Protein AF-A0AAV0Y227-F1 (afdb_monomer)

Foldseek 3Di:
DDDAAEAEPVDPVLLVVLLVLCVVVPNDALVVSLVVVVVRHHYDPSSVSSNVNSVPDPVNVVVDDDPDPDPDDDDPPLLVDADPWPPDKDKDKDAWDFDDDPDPPDGTFTKIKIKIWGSNCVPPVPDGDIDIDIGGDPPD

Secondary structure (DSSP, 8-state):
-PPPEEEETT-HHHHHHHHHHHHHTTT--HHHHHHHHHTTEEEETHHHHHHHHHHT-HHHHHHS-------PPPPPHHHHS---TTSSEEEEEEEEEEEPPSSTTPPPEEEEEEEEEETTGGG-TT----EEEEE-----

pLDDT: mean 80.5, std 14.3, range [37.88, 97.12]

Mean predicted aligned error: 14.13 Å

Sequence (140 aa):
MKHHIVLLSANQVTQLLFKFEHVRLLHVGPLALLAHINNHYWVIRGRCIARSTVGRCIQCFKTSPRFISPFMAPLPRERVIIARLFARTGVDYCGPVMVRSGLRKVTPLKSYVCVFICLVTIYNINTSRVSVVIVSRRFH

Organism: NCBI:txid13131

Solvent-accessible surface area (backbone atoms only — not comparable to full-atom values): 8714 Å² total; per-residue (Å²): 133,88,80,59,55,75,40,57,63,87,40,67,69,50,53,49,49,54,50,49,52,31,57,75,57,72,66,45,55,35,68,61,48,40,55,61,47,54,77,64,32,43,51,49,66,39,70,60,53,26,46,50,49,47,72,69,29,66,65,57,50,71,74,52,78,78,86,70,80,74,89,74,76,84,78,59,66,77,69,72,57,90,66,61,88,71,73,44,66,47,78,47,75,48,69,82,40,76,48,66,63,96,55,88,91,59,77,63,41,62,20,34,39,38,39,39,38,46,48,58,41,88,83,42,96,85,63,85,70,70,50,77,47,79,46,73,60,85,82,126

Nearest PDB structures (foldseek):
  8esd-assembly1_T  TM=2.771E-01  e=5.513E-01  Homo sapiens
  7pkq-assembly1_e  TM=3.824E-01  e=2.226E+00  Chlamydomonas reinhardtii
  8xt2-assembly1_SE  TM=4.422E-01  e=4.083E+00  Homo sapiens

Radius of gyration: 31.24 Å; Cα contacts (8 Å, |Δi|>4): 172; chains: 1; bounding box: 55×45×90 Å

Structure (mmCIF, N/CA/C/O backbone):
data_AF-A0AAV0Y227-F1
#
_entry.id   AF-A0AAV0Y227-F1
#
loop_
_atom_site.group_PDB
_atom_site.id
_atom_site.type_symbol
_atom_site.label_atom_id
_atom_site.label_alt_id
_atom_site.label_comp_id
_atom_site.label_asym_id
_atom_site.label_entity_id
_atom_site.label_seq_id
_atom_site.pdbx_PDB_ins_code
_atom_site.Cartn_x
_atom_site.Cartn_y
_atom_site.Cartn_z
_atom_site.occupancy
_atom_site.B_iso_or_equiv
_atom_site.auth_seq_id
_atom_site.auth_comp_id
_atom_site.auth_asym_id
_atom_site.auth_atom_id
_atom_site.pdbx_PDB_model_num
ATOM 1 N N . MET A 1 1 ? -9.797 10.158 42.795 1.00 43.25 1 MET A N 1
ATOM 2 C CA . MET A 1 1 ? -9.609 9.078 41.802 1.00 43.25 1 MET A CA 1
ATOM 3 C C . MET A 1 1 ? -10.723 9.186 40.767 1.00 43.25 1 MET A C 1
ATOM 5 O O . MET A 1 1 ? -11.865 8.928 41.114 1.00 43.25 1 MET A O 1
ATOM 9 N N . LYS A 1 2 ? -10.447 9.660 39.543 1.00 55.56 2 LYS A N 1
ATOM 10 C CA . LYS A 1 2 ? -11.463 9.692 38.474 1.00 55.56 2 LYS A CA 1
ATOM 11 C C . LYS A 1 2 ? -11.630 8.271 37.935 1.00 55.56 2 LYS A C 1
ATOM 13 O O . LYS A 1 2 ? -10.659 7.676 37.483 1.00 55.56 2 LYS A O 1
ATOM 18 N N . HIS A 1 3 ? -12.827 7.707 38.045 1.00 69.75 3 HIS A N 1
ATOM 19 C CA . HIS A 1 3 ? -13.138 6.408 37.453 1.00 69.75 3 HIS A CA 1
ATOM 20 C C . HIS A 1 3 ? -13.443 6.609 35.971 1.00 69.75 3 HIS A C 1
ATOM 22 O O . HIS A 1 3 ? -14.294 7.421 35.611 1.00 69.75 3 HIS A O 1
ATOM 28 N N . HIS A 1 4 ? -12.705 5.910 35.110 1.00 73.06 4 HIS A N 1
ATOM 29 C CA . HIS A 1 4 ? -12.937 5.953 33.671 1.00 73.06 4 HIS A CA 1
ATOM 30 C C . HIS A 1 4 ? -14.241 5.217 33.361 1.00 73.06 4 HIS A C 1
ATOM 32 O O . HIS A 1 4 ? -14.505 4.147 33.911 1.00 73.06 4 HIS A O 1
ATOM 38 N N . ILE A 1 5 ? -15.053 5.783 32.469 1.00 82.31 5 ILE A N 1
ATOM 39 C CA . ILE A 1 5 ? -16.311 5.163 32.048 1.00 82.31 5 ILE A CA 1
ATOM 40 C C . ILE A 1 5 ? -15.976 3.855 31.325 1.00 82.31 5 ILE A C 1
ATOM 42 O O . ILE A 1 5 ? -15.198 3.846 30.365 1.00 82.31 5 ILE A O 1
ATOM 46 N N . VAL A 1 6 ? -16.553 2.749 31.796 1.00 85.81 6 VAL A N 1
ATOM 47 C CA . VAL A 1 6 ? -16.365 1.430 31.186 1.00 85.81 6 VAL A CA 1
ATOM 48 C C . VAL A 1 6 ? -17.294 1.300 29.984 1.00 85.81 6 VAL A C 1
ATOM 50 O O . VAL A 1 6 ? -18.507 1.459 30.103 1.00 85.81 6 VAL A O 1
ATOM 53 N N . LEU A 1 7 ? -16.725 0.991 28.820 1.00 86.00 7 LEU A N 1
ATOM 54 C CA . LEU A 1 7 ? -17.473 0.771 27.585 1.00 86.00 7 LEU A CA 1
ATOM 55 C C . LEU A 1 7 ? -17.333 -0.681 27.123 1.00 86.00 7 LEU A C 1
ATOM 57 O O . LEU A 1 7 ? -16.227 -1.218 27.002 1.00 86.00 7 LEU A O 1
ATOM 61 N N . LEU A 1 8 ? -18.466 -1.311 26.814 1.00 85.31 8 LEU A N 1
ATOM 62 C CA . LEU A 1 8 ? -18.496 -2.636 26.201 1.00 85.31 8 LEU A CA 1
ATOM 63 C C . LEU A 1 8 ? -18.266 -2.520 24.695 1.00 85.31 8 LEU A C 1
ATOM 65 O O . LEU A 1 8 ? -18.907 -1.727 24.011 1.00 85.31 8 LEU A O 1
ATOM 69 N N . SER A 1 9 ? -17.401 -3.377 24.154 1.00 77.19 9 SER A N 1
ATOM 70 C CA . SER A 1 9 ? -17.081 -3.385 22.720 1.00 77.19 9 SER A CA 1
ATOM 71 C C . SER A 1 9 ? -18.264 -3.681 21.796 1.00 77.19 9 SER A C 1
ATOM 73 O O . SER A 1 9 ? -18.233 -3.298 20.627 1.00 77.19 9 SER A O 1
ATOM 75 N N . ALA A 1 10 ? -19.291 -4.368 22.297 1.00 81.75 10 ALA A N 1
ATOM 76 C CA . ALA A 1 10 ? -20.485 -4.705 21.528 1.00 81.75 10 ALA A CA 1
ATOM 77 C C . ALA A 1 10 ? -21.390 -3.488 21.268 1.00 81.75 10 ALA A C 1
ATOM 79 O O . ALA A 1 10 ? -22.155 -3.492 20.305 1.00 81.75 10 ALA A O 1
ATOM 80 N N . ASN A 1 11 ? -21.283 -2.435 22.082 1.00 87.12 11 ASN A N 1
ATOM 81 C CA . ASN A 1 11 ? -22.194 -1.301 22.014 1.00 87.12 11 ASN A CA 1
ATOM 82 C C . ASN A 1 11 ? -21.946 -0.469 20.749 1.00 87.12 11 ASN A C 1
ATOM 84 O O . ASN A 1 11 ? -20.812 -0.105 20.422 1.00 87.12 11 ASN A O 1
ATOM 88 N N . GLN A 1 12 ? -23.030 -0.094 20.066 1.00 89.75 12 GLN A N 1
ATOM 89 C CA . GLN A 1 12 ? -22.968 0.723 18.852 1.00 89.75 12 GLN A CA 1
ATOM 90 C C . GLN A 1 12 ? -22.319 2.090 19.107 1.00 89.75 12 GLN A C 1
ATOM 92 O O . GLN A 1 12 ? -21.542 2.565 18.281 1.00 89.75 12 GLN A O 1
ATOM 97 N N . VAL A 1 13 ? -22.556 2.677 20.285 1.00 91.31 13 VAL A N 1
ATOM 98 C CA . VAL A 1 13 ? -21.930 3.936 20.722 1.00 91.31 13 VAL A CA 1
ATOM 99 C C . VAL A 1 13 ? -20.405 3.829 20.709 1.00 91.31 13 VAL A C 1
ATOM 101 O O . VAL A 1 13 ? -19.727 4.701 20.176 1.00 91.31 13 VAL A O 1
ATOM 104 N N . THR A 1 14 ? -19.852 2.730 21.223 1.00 92.25 14 THR A N 1
ATOM 105 C CA . THR A 1 14 ? -18.404 2.501 21.238 1.00 92.25 14 THR A CA 1
ATOM 106 C C . THR A 1 14 ? -17.860 2.369 19.818 1.00 92.25 14 THR A C 1
ATOM 108 O O . THR A 1 14 ? -16.832 2.953 19.498 1.00 92.25 14 THR A O 1
ATOM 111 N N . GLN A 1 15 ? -18.563 1.677 18.919 1.00 92.62 15 GLN A N 1
ATOM 112 C CA . GLN A 1 15 ? -18.135 1.581 17.520 1.00 92.62 15 GLN A CA 1
ATOM 113 C C . GLN A 1 15 ? -18.135 2.942 16.808 1.00 92.62 15 GLN A C 1
ATOM 115 O O . GLN A 1 15 ? -17.206 3.241 16.054 1.00 92.62 15 GLN A O 1
ATOM 120 N N . LEU A 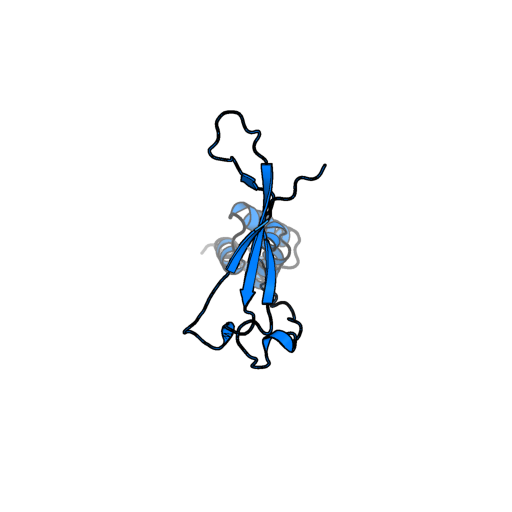1 16 ? -19.160 3.765 17.046 1.00 94.06 16 LEU A N 1
ATOM 121 C CA . LEU A 1 16 ? -19.256 5.115 16.491 1.00 94.06 16 LEU A CA 1
ATOM 122 C C . LEU A 1 16 ? -18.159 6.028 17.045 1.00 94.06 16 LEU A C 1
ATOM 124 O O . LEU A 1 16 ? -17.521 6.728 16.263 1.00 94.06 16 LEU A O 1
ATOM 128 N N . LEU A 1 17 ? -17.870 5.947 18.347 1.00 94.81 17 LEU A N 1
ATOM 129 C CA . LEU A 1 17 ? -16.777 6.683 18.983 1.00 94.81 17 LEU A CA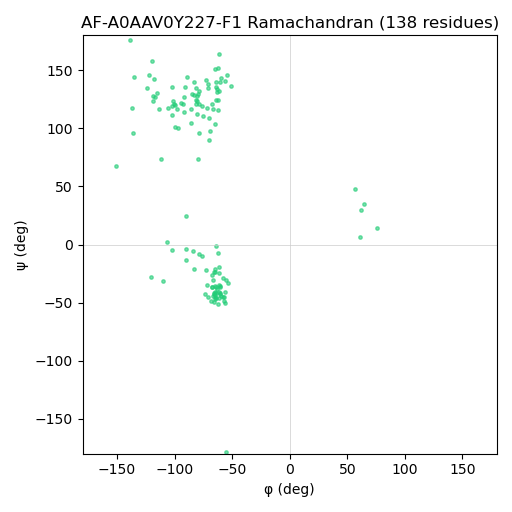 1
ATOM 130 C C . LEU A 1 17 ? -15.430 6.369 18.319 1.00 94.81 17 LEU A C 1
ATOM 132 O O . LEU A 1 17 ? -14.709 7.283 17.930 1.00 94.81 17 LEU A O 1
ATOM 136 N N . PHE A 1 18 ? -15.109 5.086 18.121 1.00 95.38 18 PHE A N 1
ATOM 137 C CA . PHE A 1 18 ? -13.864 4.692 17.454 1.00 95.38 18 PHE A CA 1
ATOM 138 C C . PHE A 1 18 ? -13.784 5.216 16.017 1.00 95.38 18 PHE A C 1
ATOM 140 O O . PHE A 1 18 ? -12.715 5.642 15.590 1.00 95.38 18 PHE A O 1
ATOM 147 N N . LYS A 1 19 ? -14.890 5.181 15.260 1.00 95.56 19 LYS A N 1
ATOM 148 C CA . LYS A 1 19 ? -14.931 5.722 13.892 1.00 95.56 19 LYS A CA 1
ATOM 149 C C . LYS A 1 19 ? -14.728 7.236 13.877 1.00 95.56 19 LYS A C 1
ATOM 151 O O . LYS A 1 19 ? -13.950 7.725 13.064 1.00 95.56 19 LYS A O 1
ATOM 156 N N . PHE A 1 20 ? -15.401 7.951 14.773 1.00 96.44 20 PHE A N 1
ATOM 157 C CA . PHE A 1 20 ? -15.296 9.400 14.893 1.00 96.44 20 PHE A CA 1
ATOM 158 C C . PHE A 1 20 ? -13.870 9.827 15.252 1.00 96.44 20 PHE A C 1
ATOM 160 O O . PHE A 1 20 ? -13.272 10.621 14.532 1.00 96.44 20 PHE A O 1
ATOM 167 N N . GLU A 1 21 ? -13.289 9.238 16.299 1.00 96.25 21 GLU A N 1
ATOM 168 C CA . GLU A 1 21 ? -11.922 9.550 16.728 1.00 96.25 21 GLU A CA 1
ATOM 169 C C . GLU A 1 21 ? -10.882 9.151 15.674 1.00 96.25 21 GLU A C 1
ATOM 171 O O . GLU A 1 21 ? -9.919 9.878 15.458 1.00 96.25 21 GLU A O 1
ATOM 176 N N . HIS A 1 22 ? -11.091 8.048 14.947 1.00 97.12 22 HIS A N 1
ATOM 177 C CA . HIS A 1 22 ? -10.205 7.653 13.851 1.00 97.12 22 HIS A CA 1
ATOM 178 C C . HIS A 1 22 ? -10.137 8.708 12.737 1.00 97.12 22 HIS A C 1
ATOM 180 O O . HIS A 1 22 ? -9.047 9.000 12.247 1.00 97.12 22 HIS A O 1
ATOM 186 N N . VAL A 1 23 ? -11.277 9.292 12.352 1.00 96.69 23 VAL A N 1
ATOM 187 C CA . VAL A 1 23 ? -11.325 10.367 11.346 1.00 96.69 23 VAL A CA 1
ATOM 188 C C . VAL A 1 23 ? -10.797 11.680 11.929 1.00 96.69 23 VAL A C 1
ATOM 190 O O . VAL A 1 23 ? -9.999 12.354 11.280 1.00 96.69 23 VAL A O 1
ATOM 193 N N . ARG A 1 24 ? -11.167 12.020 13.172 1.00 97.12 24 ARG A N 1
ATOM 194 C CA . ARG A 1 24 ? -10.717 13.246 13.854 1.00 97.12 24 ARG A CA 1
ATOM 195 C C . ARG A 1 24 ? -9.198 13.289 14.040 1.00 97.12 24 ARG A C 1
ATOM 197 O O . ARG A 1 24 ? -8.605 14.355 13.933 1.00 97.12 24 ARG A O 1
ATOM 204 N N . LEU A 1 25 ? -8.570 12.137 14.279 1.00 96.00 25 LEU A N 1
ATOM 205 C CA . LEU A 1 25 ? -7.118 11.973 14.417 1.00 96.00 25 LEU A CA 1
ATOM 206 C C . LEU A 1 25 ? -6.416 11.665 13.084 1.00 96.00 25 LEU A C 1
ATOM 208 O O . LEU A 1 25 ? -5.349 11.053 13.082 1.00 96.00 25 LEU A O 1
ATOM 212 N N . LEU A 1 26 ? -7.009 12.050 11.950 1.00 96.06 26 LEU A N 1
ATOM 213 C CA . LEU A 1 26 ? -6.395 11.939 10.622 1.00 96.06 26 LEU A CA 1
ATOM 214 C C . LEU A 1 26 ? -5.961 10.508 10.260 1.00 96.06 26 LEU A C 1
ATOM 216 O O . LEU A 1 26 ? -4.858 10.279 9.771 1.00 96.06 26 LEU A O 1
ATOM 220 N N . HIS A 1 27 ? -6.845 9.533 10.472 1.00 95.19 27 HIS A N 1
ATOM 221 C CA . HIS A 1 27 ? -6.631 8.132 10.097 1.00 95.19 27 HIS A CA 1
ATOM 222 C C . HIS A 1 27 ? -5.484 7.428 10.830 1.00 95.19 27 HIS A C 1
ATOM 224 O O . HIS A 1 27 ? -4.824 6.537 10.288 1.00 95.19 27 HIS A O 1
ATOM 230 N N . VAL A 1 28 ? -5.289 7.782 12.100 1.00 95.25 28 VAL A N 1
ATOM 231 C CA . VAL A 1 28 ? -4.281 7.169 12.964 1.00 95.25 28 VAL A CA 1
ATOM 232 C C . VAL A 1 28 ? -4.405 5.635 13.033 1.00 95.25 28 VAL A C 1
ATOM 234 O O . VAL A 1 28 ? -5.502 5.061 13.001 1.00 95.25 28 VAL A O 1
ATOM 237 N N . GLY A 1 29 ? -3.256 4.965 13.155 1.00 95.12 29 GLY A N 1
ATOM 238 C CA . GLY A 1 29 ? -3.164 3.512 13.277 1.00 95.12 29 GLY A CA 1
ATOM 239 C C . GLY A 1 29 ? -3.860 2.947 14.529 1.00 95.12 29 GLY A C 1
ATOM 240 O O . GLY A 1 29 ? -4.137 3.665 15.492 1.00 95.12 29 GLY A O 1
ATOM 241 N N . PRO A 1 30 ? -4.113 1.627 14.567 1.00 95.44 30 PRO A N 1
ATOM 242 C CA . PRO A 1 30 ? -4.996 1.015 15.562 1.00 95.44 30 PRO A CA 1
ATOM 243 C C . PRO A 1 30 ? -4.460 1.084 17.000 1.00 95.44 30 PRO A C 1
ATOM 245 O O . PRO A 1 30 ? -5.247 1.159 17.938 1.00 95.44 30 PRO A O 1
ATOM 248 N N . LEU A 1 31 ? -3.138 1.067 17.196 1.00 95.75 31 LEU A N 1
ATOM 249 C CA . LEU A 1 31 ? -2.538 1.176 18.532 1.00 95.75 31 LEU A CA 1
ATOM 250 C C . LEU A 1 31 ? -2.687 2.586 19.108 1.00 95.75 31 LEU A C 1
ATOM 252 O O . LEU A 1 31 ? -3.098 2.738 20.254 1.00 95.75 31 LEU A O 1
ATOM 256 N N . ALA A 1 32 ? -2.409 3.608 18.301 1.00 96.00 32 ALA A N 1
ATOM 257 C CA . ALA A 1 32 ? -2.523 4.997 18.726 1.00 96.00 32 ALA A CA 1
ATOM 258 C C . ALA A 1 32 ? -3.991 5.433 18.887 1.00 96.00 32 ALA A C 1
ATOM 260 O O . ALA A 1 32 ? -4.309 6.126 19.850 1.00 96.00 32 ALA A O 1
ATOM 261 N N . LEU A 1 33 ? -4.909 4.929 18.049 1.00 96.44 33 LEU A N 1
ATOM 262 C CA . LEU A 1 33 ? -6.351 5.105 18.258 1.00 96.44 33 LEU A CA 1
ATOM 263 C C . LEU A 1 33 ? -6.800 4.555 19.620 1.00 96.44 33 LEU A C 1
ATOM 265 O O . LEU A 1 33 ? -7.544 5.209 20.348 1.00 96.44 33 LEU A O 1
ATOM 269 N N . LEU A 1 34 ? -6.339 3.351 19.976 1.00 95.69 34 LEU A N 1
ATOM 270 C CA . LEU A 1 34 ? -6.668 2.743 21.262 1.00 95.69 34 LEU A CA 1
ATOM 271 C C . LEU A 1 34 ? -6.066 3.521 22.437 1.00 95.69 34 LEU A C 1
ATOM 273 O O . LEU A 1 34 ? -6.753 3.719 23.434 1.00 95.69 34 LEU A O 1
ATOM 277 N N . ALA A 1 35 ? -4.809 3.955 22.324 1.00 95.00 35 ALA A N 1
ATOM 278 C CA . ALA A 1 35 ? -4.143 4.738 23.362 1.00 95.00 35 ALA A CA 1
ATOM 279 C C . ALA A 1 35 ? -4.895 6.047 23.645 1.00 95.00 35 ALA A C 1
ATOM 281 O O . ALA A 1 35 ? -5.155 6.367 24.802 1.00 95.00 35 ALA A O 1
ATOM 282 N N . HIS A 1 36 ? -5.327 6.746 22.591 1.00 94.88 36 HIS A N 1
ATOM 283 C CA . HIS A 1 36 ? -6.118 7.969 22.715 1.00 94.88 36 HIS A CA 1
ATOM 284 C C . HIS A 1 36 ? -7.457 7.736 23.422 1.00 94.88 36 HIS A C 1
ATOM 286 O O . HIS A 1 36 ? -7.815 8.466 24.342 1.00 94.88 36 HIS A O 1
ATOM 292 N N . ILE A 1 37 ? -8.185 6.684 23.044 1.00 93.75 37 ILE A N 1
ATOM 293 C CA . ILE A 1 37 ? -9.480 6.366 23.663 1.00 93.75 37 ILE A CA 1
ATOM 294 C C . ILE A 1 37 ? -9.304 5.940 25.127 1.00 93.75 37 ILE A C 1
ATOM 296 O O . ILE A 1 37 ? -10.106 6.335 25.975 1.00 93.75 37 ILE A O 1
ATOM 300 N N . ASN A 1 38 ? -8.232 5.209 25.443 1.00 92.19 38 ASN A N 1
ATOM 301 C CA . ASN A 1 38 ? -7.930 4.762 26.803 1.00 92.19 38 ASN A CA 1
ATOM 302 C C . ASN A 1 38 ? -7.635 5.913 27.784 1.00 92.19 38 ASN A C 1
ATOM 304 O O . ASN A 1 38 ? -7.829 5.737 28.986 1.00 92.19 38 ASN A O 1
ATOM 308 N N . ASN A 1 39 ? -7.249 7.101 27.301 1.00 91.50 39 ASN A N 1
ATOM 309 C CA . ASN A 1 39 ? -7.091 8.287 28.154 1.00 91.50 39 ASN A CA 1
ATOM 310 C C . ASN A 1 39 ? -8.416 8.760 28.775 1.00 91.50 39 ASN A C 1
ATOM 312 O O . ASN A 1 39 ? -8.404 9.419 29.812 1.00 91.50 39 ASN A O 1
ATOM 316 N N . HIS A 1 40 ? -9.557 8.422 28.167 1.00 89.00 40 HIS A N 1
ATOM 317 C CA . HIS A 1 40 ? -10.877 8.886 28.605 1.00 89.00 40 HIS A CA 1
ATOM 318 C C . HIS A 1 40 ? -11.833 7.743 28.978 1.00 89.00 40 HIS A C 1
ATOM 320 O O . HIS A 1 40 ? -12.694 7.922 29.839 1.00 89.00 40 HIS A O 1
ATOM 326 N N . TYR A 1 41 ? -11.671 6.558 28.381 1.00 90.44 41 TYR A N 1
ATOM 327 C CA . TYR A 1 41 ? -12.600 5.434 28.513 1.00 90.44 41 TYR A CA 1
ATOM 328 C C . TYR A 1 41 ? -11.866 4.118 28.753 1.00 90.44 41 TYR A C 1
ATOM 330 O O . TYR A 1 41 ? -10.834 3.860 28.145 1.00 90.44 41 TYR A O 1
ATOM 338 N N . TRP A 1 42 ? -12.438 3.231 29.565 1.00 91.25 42 TRP A N 1
ATOM 339 C CA . TRP A 1 42 ? -11.932 1.866 29.707 1.00 91.25 42 TRP A CA 1
ATOM 340 C C . TRP A 1 42 ? -12.730 0.910 28.813 1.00 91.25 42 TRP A C 1
ATOM 342 O O . TRP A 1 42 ? -13.850 0.516 29.143 1.00 91.25 42 TRP A O 1
ATOM 352 N N . VAL A 1 43 ? -12.180 0.553 27.647 1.00 90.50 43 VAL A N 1
ATOM 353 C CA . VAL A 1 43 ? -12.905 -0.234 26.633 1.00 90.50 43 VAL A CA 1
ATOM 354 C C . VAL A 1 43 ? -12.566 -1.724 26.712 1.00 90.50 43 VAL A C 1
ATOM 356 O O . VAL A 1 43 ? -11.454 -2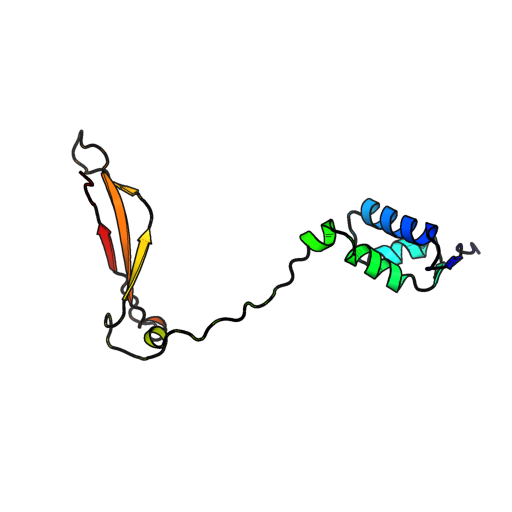.155 26.385 1.00 90.50 43 VAL A O 1
ATOM 359 N N . ILE A 1 44 ? -13.564 -2.552 27.025 1.00 90.69 44 ILE A N 1
ATOM 360 C CA . ILE A 1 44 ? -13.427 -4.014 27.039 1.00 90.69 44 ILE A CA 1
ATOM 361 C C . ILE A 1 44 ? -13.220 -4.524 25.606 1.00 90.69 44 ILE A C 1
ATOM 363 O O . ILE A 1 44 ? -14.075 -4.329 24.746 1.00 90.69 44 ILE A O 1
ATOM 367 N N . ARG A 1 45 ? -12.097 -5.207 25.336 1.00 88.69 45 ARG A N 1
ATOM 368 C CA . ARG A 1 45 ? -11.661 -5.653 23.988 1.00 88.69 45 ARG A CA 1
ATOM 369 C C . ARG A 1 45 ? -11.404 -4.505 22.991 1.00 88.69 45 ARG A C 1
ATOM 371 O O . ARG A 1 45 ? -11.496 -4.712 21.779 1.00 88.69 45 ARG A O 1
ATOM 378 N N . GLY A 1 46 ? -11.000 -3.322 23.466 1.00 90.88 46 GLY A N 1
ATOM 379 C CA . GLY A 1 46 ? -10.737 -2.148 22.616 1.00 90.88 46 GLY A CA 1
ATOM 380 C C . GLY A 1 46 ? -9.750 -2.389 21.460 1.00 90.88 46 GLY A C 1
ATOM 381 O O . GLY A 1 46 ? -9.951 -1.867 20.365 1.00 90.88 46 GLY A O 1
ATOM 382 N N . ARG A 1 47 ? -8.745 -3.264 21.641 1.00 93.25 47 ARG A N 1
ATOM 383 C CA . ARG A 1 47 ? -7.806 -3.669 20.569 1.00 93.25 47 ARG A CA 1
ATOM 384 C C . ARG A 1 47 ? -8.511 -4.236 19.333 1.00 93.25 47 ARG A C 1
ATOM 386 O O . ARG A 1 47 ? -8.107 -3.933 18.211 1.00 93.25 47 ARG A O 1
ATOM 393 N N . CYS A 1 48 ? -9.550 -5.051 19.522 1.00 93.62 48 CYS A N 1
ATOM 394 C CA . CYS A 1 48 ? -10.296 -5.656 18.418 1.00 93.62 48 CYS A CA 1
ATOM 395 C C . CYS A 1 48 ? -11.055 -4.591 17.621 1.00 93.62 48 CYS A C 1
ATOM 397 O O . CYS A 1 48 ? -10.994 -4.593 16.392 1.00 93.62 48 CYS A O 1
ATOM 399 N N . ILE A 1 49 ? -11.712 -3.655 18.315 1.00 94.38 49 ILE A N 1
ATOM 400 C CA . ILE A 1 49 ? -12.443 -2.562 17.666 1.00 94.38 49 ILE A CA 1
ATOM 401 C C . ILE A 1 49 ? -11.471 -1.656 16.919 1.00 94.38 49 ILE A C 1
ATOM 403 O O . ILE A 1 49 ? -11.697 -1.392 15.748 1.00 94.38 49 ILE A O 1
ATOM 407 N N . ALA A 1 50 ? -10.358 -1.254 17.538 1.00 95.50 50 ALA A N 1
ATOM 408 C CA . ALA A 1 50 ? -9.376 -0.379 16.903 1.00 95.50 50 ALA A CA 1
ATOM 409 C C . ALA A 1 50 ? -8.856 -0.956 15.576 1.00 95.50 50 ALA A C 1
ATOM 411 O O . ALA A 1 50 ? -8.903 -0.288 14.542 1.00 95.50 50 ALA A O 1
ATOM 412 N N . ARG A 1 51 ? -8.425 -2.229 15.582 1.00 95.44 51 ARG A N 1
ATOM 413 C CA . ARG A 1 51 ? -7.977 -2.931 14.364 1.00 95.44 51 ARG A CA 1
ATOM 414 C C . ARG A 1 51 ? -9.094 -3.023 13.336 1.00 95.44 51 ARG A C 1
ATOM 416 O O . ARG A 1 51 ? -8.854 -2.803 12.154 1.00 95.44 51 ARG A O 1
ATOM 423 N N . SER A 1 52 ? -10.309 -3.321 13.785 1.00 95.00 52 SER A N 1
ATOM 424 C CA . SER A 1 52 ? -11.455 -3.411 12.897 1.00 95.00 52 SER A CA 1
ATOM 425 C C . SER A 1 52 ? -11.855 -2.062 12.291 1.00 95.00 52 SER A C 1
ATOM 427 O O . SER A 1 52 ? -12.316 -2.056 11.154 1.00 95.00 52 SER A O 1
ATOM 429 N N . THR A 1 53 ? -11.748 -0.957 13.025 1.00 95.31 53 THR A N 1
ATOM 430 C CA . THR A 1 53 ? -12.103 0.385 12.548 1.00 95.31 53 THR A CA 1
ATOM 431 C C . THR A 1 53 ? -11.131 0.829 11.466 1.00 95.31 53 THR A C 1
ATOM 433 O O . THR A 1 53 ? -11.567 1.213 10.385 1.00 95.31 53 THR A O 1
ATOM 436 N N . VAL A 1 54 ? -9.825 0.683 11.715 1.00 95.69 54 VAL A N 1
ATOM 437 C CA . VAL A 1 54 ? -8.787 1.008 10.726 1.00 95.69 54 VAL A CA 1
ATOM 438 C C . VAL A 1 54 ? -8.876 0.075 9.515 1.00 95.69 54 VAL A C 1
ATOM 440 O O . VAL A 1 54 ? -8.836 0.533 8.379 1.00 95.69 54 VAL A O 1
ATOM 443 N N . GLY A 1 55 ? -9.070 -1.230 9.735 1.00 93.44 55 GLY A N 1
ATOM 444 C CA . GLY A 1 55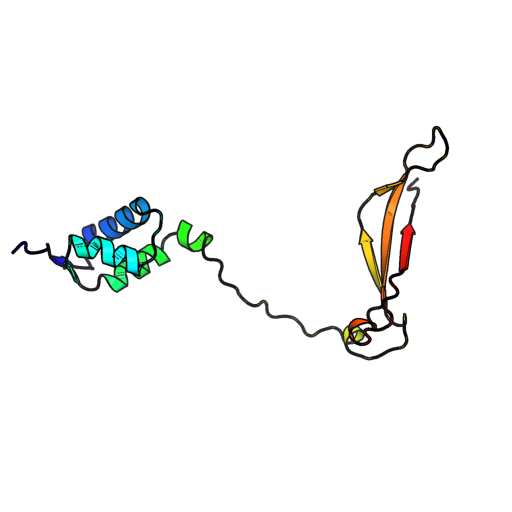 ? -9.161 -2.219 8.656 1.00 93.44 55 GLY A CA 1
ATOM 445 C C . GLY A 1 55 ? -10.399 -2.078 7.763 1.00 93.44 55 GLY A C 1
ATOM 446 O O . GLY A 1 55 ? -10.347 -2.464 6.600 1.00 93.44 55 GLY A O 1
ATOM 447 N N . ARG A 1 56 ? -11.501 -1.513 8.279 1.00 93.88 56 ARG A N 1
ATOM 448 C CA . ARG A 1 56 ? -12.712 -1.194 7.497 1.00 93.88 56 ARG A CA 1
ATOM 449 C C . ARG A 1 56 ? -12.683 0.215 6.887 1.00 93.88 56 ARG A C 1
ATOM 451 O O . ARG A 1 56 ? -13.615 0.577 6.172 1.00 93.88 56 ARG A O 1
ATOM 458 N N . CYS A 1 57 ? -11.657 1.020 7.161 1.00 94.81 57 CYS A N 1
ATOM 459 C CA . CYS A 1 57 ? -11.543 2.362 6.606 1.00 94.81 57 CYS A CA 1
ATOM 460 C C . CYS A 1 57 ? -11.049 2.316 5.153 1.00 94.81 57 CYS A C 1
ATOM 462 O O . CYS A 1 57 ? -9.940 1.861 4.870 1.00 94.81 57 CYS A O 1
ATOM 464 N N . ILE A 1 58 ? -11.852 2.853 4.230 1.00 93.06 58 ILE A N 1
ATOM 465 C CA . ILE A 1 58 ? -11.529 2.898 2.796 1.00 93.06 58 ILE A CA 1
ATOM 466 C C . ILE A 1 58 ? -10.280 3.751 2.534 1.00 93.06 58 ILE A C 1
ATOM 468 O O . ILE A 1 58 ? -9.456 3.389 1.697 1.00 93.06 58 ILE A O 1
ATOM 472 N N . GLN A 1 59 ? -10.114 4.864 3.255 1.00 94.06 59 GLN A N 1
ATOM 473 C CA . GLN A 1 59 ? -8.955 5.742 3.096 1.00 94.06 59 GLN A CA 1
ATOM 474 C C . GLN A 1 59 ? -7.666 5.034 3.522 1.00 94.06 59 GLN A C 1
ATOM 476 O O . GLN A 1 59 ? -6.735 4.961 2.726 1.00 94.06 59 GLN A O 1
ATOM 481 N N . CYS A 1 60 ? -7.651 4.412 4.707 1.00 93.88 60 CYS A N 1
ATOM 482 C CA . CYS A 1 60 ? -6.505 3.624 5.171 1.00 93.88 60 CYS A CA 1
ATOM 483 C C . CYS A 1 60 ? -6.186 2.448 4.246 1.00 93.88 60 CYS A C 1
ATOM 485 O O . CYS A 1 60 ? -5.018 2.121 4.053 1.00 93.88 60 CYS A O 1
ATOM 487 N N . PHE A 1 61 ? -7.208 1.806 3.673 1.00 91.56 61 PHE A N 1
ATOM 488 C CA . PHE A 1 61 ? -7.017 0.721 2.715 1.00 91.56 61 PHE A CA 1
ATOM 489 C C . PHE A 1 61 ? -6.327 1.211 1.436 1.00 91.56 61 PHE A C 1
ATOM 491 O O . PHE A 1 61 ? -5.359 0.600 0.992 1.00 91.56 61 PHE A O 1
ATOM 498 N N . LYS A 1 62 ? -6.776 2.341 0.874 1.00 91.12 62 LYS A 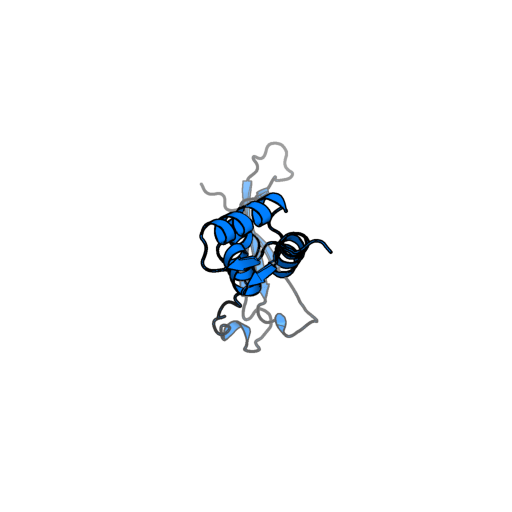N 1
ATOM 499 C CA . LYS A 1 62 ? -6.179 2.937 -0.332 1.00 91.12 62 LYS A CA 1
ATOM 500 C C . LYS A 1 62 ? -4.737 3.397 -0.113 1.00 91.12 62 LYS A C 1
ATOM 502 O O . LYS A 1 62 ? -3.922 3.266 -1.018 1.00 91.12 62 LYS A O 1
ATOM 507 N N . THR A 1 63 ? -4.418 3.919 1.072 1.00 90.06 63 THR A N 1
ATOM 508 C CA . THR A 1 63 ? -3.068 4.403 1.401 1.00 90.06 63 THR A CA 1
ATOM 509 C C . THR A 1 63 ? -2.115 3.300 1.862 1.00 90.06 63 THR A C 1
ATOM 511 O O . THR A 1 63 ? -0.938 3.577 2.065 1.00 90.06 63 THR A O 1
ATOM 514 N N . SER A 1 64 ? -2.596 2.063 2.033 1.00 81.94 64 SER A N 1
ATOM 515 C CA . SER A 1 64 ? -1.792 0.917 2.478 1.00 81.94 64 SER A CA 1
ATOM 516 C C . SER A 1 64 ? -1.639 -0.111 1.349 1.00 81.94 64 SER A C 1
ATOM 518 O O . SER A 1 64 ? -2.279 -1.170 1.398 1.00 81.94 64 SER A O 1
ATOM 520 N N . PRO A 1 65 ? -0.823 0.166 0.311 1.00 78.38 65 PRO A N 1
ATOM 521 C CA . PRO A 1 65 ? -0.601 -0.790 -0.764 1.00 78.38 65 PRO A CA 1
ATOM 522 C C . PRO A 1 65 ? 0.043 -2.057 -0.198 1.00 78.38 65 PRO A C 1
ATOM 524 O O . PRO A 1 65 ? 1.088 -2.016 0.451 1.00 78.38 65 PRO A O 1
ATOM 527 N N . ARG A 1 66 ? -0.584 -3.210 -0.442 1.00 80.44 66 ARG A N 1
ATOM 528 C CA . ARG A 1 66 ? 0.059 -4.499 -0.185 1.00 80.44 66 ARG A CA 1
ATOM 529 C C . ARG A 1 66 ? 0.959 -4.820 -1.366 1.00 80.44 66 ARG A C 1
ATOM 531 O O . ARG A 1 66 ? 0.473 -4.942 -2.487 1.00 80.44 66 ARG A O 1
ATOM 538 N N . PHE A 1 67 ? 2.251 -4.984 -1.105 1.00 77.94 67 PHE A N 1
ATOM 539 C CA . PHE A 1 67 ? 3.192 -5.503 -2.090 1.00 77.94 67 PHE A CA 1
ATOM 540 C C . PHE A 1 67 ? 2.892 -6.983 -2.321 1.00 77.94 67 PHE A C 1
ATOM 542 O O . PHE A 1 67 ? 3.379 -7.859 -1.609 1.00 77.94 67 PHE A O 1
ATOM 549 N N . ILE A 1 68 ? 2.026 -7.260 -3.288 1.00 82.31 68 ILE A N 1
ATOM 550 C CA . ILE A 1 68 ? 1.848 -8.606 -3.814 1.00 82.31 68 ILE A CA 1
ATOM 551 C C . ILE A 1 68 ? 2.988 -8.799 -4.802 1.00 82.31 68 ILE A C 1
ATOM 553 O O . ILE A 1 68 ? 3.035 -8.114 -5.822 1.00 82.31 68 ILE A O 1
ATOM 557 N N . SER A 1 69 ? 3.922 -9.696 -4.485 1.00 81.12 69 SER A N 1
ATOM 558 C CA . SER A 1 69 ? 4.910 -10.123 -5.471 1.00 81.12 69 SER A CA 1
ATOM 559 C C . SER A 1 69 ? 4.150 -10.805 -6.612 1.00 81.12 69 SER A C 1
ATOM 561 O O . SER A 1 69 ? 3.481 -11.812 -6.356 1.00 81.12 69 SER A O 1
ATOM 563 N N . PRO A 1 70 ? 4.159 -10.258 -7.839 1.00 80.88 70 PRO A N 1
ATOM 564 C CA . PRO A 1 70 ? 3.475 -10.901 -8.946 1.00 80.88 70 PRO A CA 1
ATOM 565 C C . PRO A 1 70 ? 4.140 -12.253 -9.227 1.00 80.88 70 PRO A C 1
ATOM 567 O O . PRO A 1 70 ? 5.365 -12.380 -9.187 1.00 80.88 70 PRO A O 1
ATOM 570 N N . PHE A 1 71 ? 3.331 -13.273 -9.516 1.00 84.00 71 PHE A N 1
ATOM 571 C CA . PHE A 1 71 ? 3.841 -14.555 -9.991 1.00 84.00 71 PHE A CA 1
ATOM 572 C C . PHE A 1 71 ? 4.489 -14.339 -11.364 1.00 84.00 71 PHE A C 1
ATOM 574 O O . PHE A 1 71 ? 3.798 -14.128 -12.360 1.00 84.00 71 PHE A O 1
ATOM 581 N N . MET A 1 72 ? 5.821 -14.322 -11.405 1.00 84.44 72 MET A N 1
ATOM 582 C CA . MET A 1 72 ? 6.571 -14.130 -12.643 1.00 84.44 72 MET A CA 1
ATOM 583 C C . MET A 1 72 ? 6.618 -15.444 -13.425 1.00 84.44 72 MET A C 1
ATOM 585 O O . MET A 1 72 ? 6.995 -16.484 -12.887 1.00 84.44 72 MET A O 1
ATOM 589 N N . ALA A 1 73 ? 6.266 -15.393 -14.710 1.00 83.50 73 ALA A N 1
ATOM 590 C CA . ALA A 1 73 ? 6.470 -16.513 -15.621 1.00 83.50 73 ALA A CA 1
ATOM 591 C C . ALA A 1 73 ? 7.973 -16.842 -15.758 1.00 83.50 73 ALA A C 1
ATOM 593 O O . ALA A 1 73 ? 8.810 -15.940 -15.628 1.00 83.50 73 ALA A O 1
ATOM 594 N N . PRO A 1 74 ? 8.339 -18.106 -16.051 1.00 81.31 74 PRO A N 1
ATOM 595 C CA . PRO A 1 74 ? 9.725 -18.458 -16.334 1.00 81.31 74 PRO A CA 1
ATOM 596 C C . PRO A 1 74 ? 10.262 -17.618 -17.496 1.00 81.31 74 PRO A C 1
ATOM 598 O O . PRO A 1 74 ? 9.565 -17.355 -18.480 1.00 81.31 74 PRO A O 1
ATOM 601 N N . LEU A 1 75 ? 11.519 -17.188 -17.377 1.00 78.94 75 LEU A N 1
ATOM 602 C CA . LEU A 1 75 ? 12.182 -16.431 -18.432 1.00 78.94 75 LEU A CA 1
ATOM 603 C C . LEU A 1 75 ? 12.242 -17.273 -19.724 1.00 78.94 75 LEU A C 1
ATOM 605 O O . LEU A 1 75 ? 12.519 -18.473 -19.658 1.00 78.94 75 LEU A O 1
ATOM 609 N N . PRO A 1 76 ? 12.020 -16.661 -20.902 1.00 80.00 76 PRO A N 1
ATOM 610 C CA . PRO A 1 76 ? 12.145 -17.353 -22.180 1.00 80.00 76 PRO A CA 1
ATOM 611 C C . PRO A 1 76 ? 13.574 -17.885 -22.360 1.00 80.00 76 PRO A C 1
ATOM 613 O O . PRO A 1 76 ? 14.540 -17.230 -21.953 1.00 80.00 76 PRO A O 1
ATOM 616 N N . ARG A 1 77 ? 13.723 -19.067 -22.974 1.00 75.50 77 ARG A N 1
ATOM 617 C CA . ARG A 1 77 ? 15.021 -19.756 -23.156 1.00 75.50 77 ARG A CA 1
ATOM 618 C C . ARG A 1 77 ? 16.046 -18.877 -23.873 1.00 75.50 77 ARG A C 1
ATOM 620 O O . ARG A 1 77 ? 17.243 -18.946 -23.596 1.00 75.50 77 ARG A O 1
ATOM 627 N N . GLU A 1 78 ? 15.559 -18.003 -24.742 1.00 69.44 78 GLU A N 1
ATOM 628 C CA . GLU A 1 78 ? 16.300 -16.999 -25.492 1.00 69.44 78 GLU A CA 1
ATOM 629 C C . GLU A 1 78 ? 17.073 -16.029 -24.585 1.00 69.44 78 GLU A C 1
ATOM 631 O O . GLU A 1 78 ? 18.129 -15.538 -24.986 1.00 69.44 78 GLU A O 1
ATOM 636 N N . ARG A 1 79 ? 16.590 -15.783 -23.361 1.00 66.94 79 ARG A N 1
ATOM 637 C CA . ARG A 1 79 ? 17.257 -14.932 -22.364 1.00 66.94 79 ARG A CA 1
ATOM 638 C C . ARG A 1 79 ? 18.218 -15.680 -21.442 1.00 66.94 79 ARG A C 1
ATOM 640 O O . ARG A 1 79 ? 18.979 -15.023 -20.748 1.00 66.94 79 ARG A O 1
ATOM 647 N N . VAL A 1 80 ? 18.186 -17.013 -21.420 1.00 70.12 80 VAL A N 1
ATOM 648 C CA . VAL A 1 80 ? 18.924 -17.822 -20.428 1.00 70.12 80 VAL A CA 1
ATOM 649 C C . VAL A 1 80 ? 20.091 -18.588 -21.057 1.00 70.12 80 VAL A C 1
ATOM 651 O O . VAL A 1 80 ? 21.113 -18.802 -20.415 1.00 70.12 80 VAL A O 1
ATOM 654 N N . ILE A 1 81 ? 19.975 -18.992 -22.325 1.00 77.12 81 ILE A N 1
ATOM 655 C CA . ILE A 1 81 ? 21.018 -19.771 -23.008 1.00 77.12 81 ILE A CA 1
ATOM 656 C C . ILE A 1 81 ? 22.111 -18.842 -23.549 1.00 77.12 81 ILE A C 1
ATOM 658 O O . ILE A 1 81 ? 21.808 -17.919 -24.309 1.00 77.12 81 ILE A O 1
ATOM 662 N N . ILE A 1 82 ? 23.375 -19.142 -23.240 1.00 74.12 82 ILE A N 1
ATOM 663 C CA . ILE A 1 82 ? 24.547 -18.448 -23.790 1.00 74.12 82 ILE A CA 1
ATOM 664 C C . ILE A 1 82 ? 24.599 -18.656 -25.311 1.00 74.12 82 ILE A C 1
ATOM 666 O O . ILE A 1 82 ? 24.481 -19.777 -25.802 1.00 74.12 82 ILE A O 1
ATOM 670 N N . ALA A 1 83 ? 24.778 -17.572 -26.061 1.00 76.75 83 ALA A N 1
ATOM 671 C CA . ALA A 1 83 ? 24.897 -17.591 -27.516 1.00 76.75 83 ALA A CA 1
ATOM 672 C C . ALA A 1 83 ? 25.996 -16.619 -27.975 1.00 76.75 83 ALA A C 1
ATOM 674 O O . ALA A 1 83 ? 26.591 -15.906 -27.169 1.00 76.75 83 ALA A O 1
ATOM 675 N N . ARG A 1 84 ? 26.284 -16.576 -29.280 1.00 77.50 84 ARG A N 1
ATOM 676 C CA . ARG A 1 84 ? 27.202 -15.578 -29.851 1.00 77.50 84 ARG A CA 1
ATOM 677 C C . ARG A 1 84 ? 26.614 -14.164 -29.707 1.00 77.50 84 ARG A C 1
ATOM 679 O O . ARG A 1 84 ? 25.396 -13.990 -29.725 1.00 77.50 84 ARG A O 1
ATOM 686 N N . LEU A 1 85 ? 27.474 -13.147 -29.596 1.00 74.06 85 LEU A N 1
ATOM 687 C CA . LEU A 1 85 ? 27.054 -11.738 -29.611 1.00 74.06 85 LEU A CA 1
ATOM 688 C C . LEU A 1 85 ? 26.156 -11.458 -30.825 1.00 74.06 85 LEU A C 1
ATOM 690 O O . LEU A 1 85 ? 26.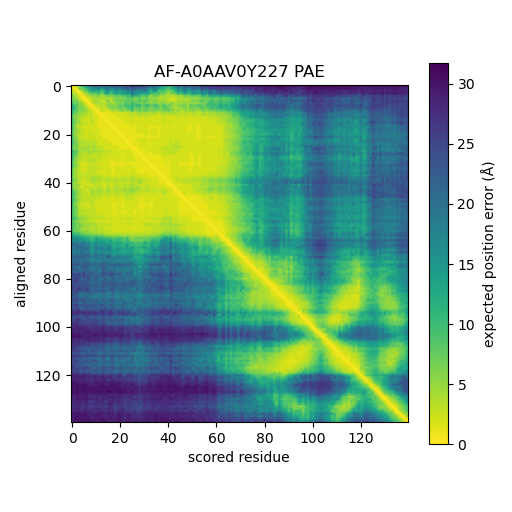445 -11.927 -31.925 1.00 74.06 85 LEU A O 1
ATOM 694 N N . PHE A 1 86 ? 25.071 -10.713 -30.606 1.00 72.31 86 PHE A N 1
ATOM 695 C CA . PHE A 1 86 ? 24.031 -10.410 -31.600 1.00 72.31 86 PHE A CA 1
ATOM 696 C C . PHE A 1 86 ? 23.266 -11.617 -32.171 1.00 72.31 86 PHE A C 1
ATOM 698 O O . PHE A 1 86 ? 22.420 -11.426 -33.036 1.00 72.31 86 PHE A O 1
ATOM 705 N N . ALA A 1 87 ? 23.467 -12.842 -31.667 1.00 80.25 87 ALA A N 1
ATOM 706 C CA . ALA A 1 87 ? 22.648 -13.990 -32.078 1.00 80.25 87 ALA A CA 1
ATOM 707 C C . ALA A 1 87 ? 21.180 -13.846 -31.645 1.00 80.25 87 ALA A C 1
ATOM 709 O O . ALA A 1 87 ? 20.293 -14.466 -32.225 1.00 80.25 87 ALA A O 1
ATOM 710 N N . ARG A 1 88 ? 20.924 -13.044 -30.604 1.00 78.69 88 ARG A N 1
ATOM 711 C CA . ARG A 1 88 ? 19.585 -12.718 -30.112 1.00 78.69 88 ARG A CA 1
ATOM 712 C C . ARG A 1 88 ? 19.512 -11.233 -29.803 1.00 78.69 88 ARG A C 1
ATOM 714 O O . ARG A 1 88 ? 20.224 -10.745 -28.922 1.00 78.69 88 ARG A O 1
ATOM 721 N N . THR A 1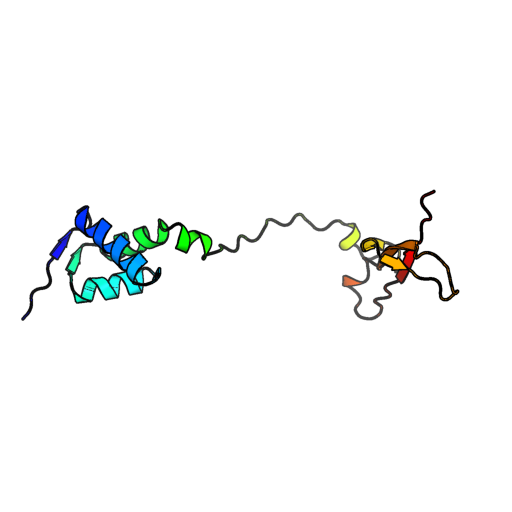 89 ? 18.648 -10.524 -30.516 1.00 82.56 89 THR A N 1
ATOM 722 C CA . THR A 1 89 ? 18.452 -9.081 -30.366 1.00 82.56 89 THR A CA 1
ATOM 723 C C . THR A 1 89 ? 16.995 -8.770 -30.062 1.00 82.56 89 THR A C 1
ATOM 725 O O . THR A 1 89 ? 16.102 -9.307 -30.710 1.00 82.56 89 THR A O 1
ATOM 728 N N . GLY A 1 90 ? 16.760 -7.892 -29.093 1.00 83.25 90 GLY A N 1
ATOM 729 C CA . GLY A 1 90 ? 15.477 -7.229 -28.900 1.00 83.25 90 GLY A CA 1
ATOM 730 C C . GLY A 1 90 ? 15.439 -5.942 -29.716 1.00 83.25 90 GLY A C 1
ATOM 731 O O . GLY A 1 90 ? 16.464 -5.270 -29.847 1.00 83.25 90 GLY A O 1
ATOM 732 N N . VAL A 1 91 ? 14.269 -5.613 -30.255 1.00 86.31 91 VAL A N 1
ATOM 733 C CA . VAL A 1 91 ? 14.010 -4.341 -30.935 1.00 86.31 91 VAL A CA 1
ATOM 734 C C . VAL A 1 91 ? 12.950 -3.606 -30.140 1.00 86.31 91 VAL A C 1
ATOM 736 O O . VAL A 1 91 ? 11.894 -4.175 -29.868 1.00 86.31 91 VAL A O 1
ATOM 739 N N . ASP A 1 92 ? 13.235 -2.362 -29.778 1.00 88.06 92 ASP A N 1
ATOM 740 C CA . ASP A 1 92 ? 12.265 -1.467 -29.159 1.00 88.06 92 ASP A CA 1
ATOM 741 C C . ASP A 1 92 ? 12.099 -0.196 -29.994 1.00 88.06 92 ASP A C 1
ATOM 743 O O . ASP A 1 92 ? 13.049 0.279 -30.623 1.00 88.06 92 ASP A O 1
ATOM 747 N N . TYR A 1 93 ? 10.884 0.344 -30.016 1.00 85.62 93 TYR A N 1
ATOM 748 C CA . TYR A 1 93 ? 10.555 1.550 -30.765 1.00 85.62 93 TYR A CA 1
ATOM 749 C C . TYR A 1 93 ? 10.215 2.667 -29.788 1.00 85.62 93 TYR A C 1
ATOM 751 O O . TYR A 1 93 ? 9.200 2.621 -29.098 1.00 85.62 93 TYR A O 1
ATOM 759 N N . CYS A 1 94 ? 11.024 3.721 -29.790 1.00 83.19 94 CYS A N 1
ATOM 760 C CA . CYS A 1 94 ? 10.645 4.967 -29.145 1.00 83.19 94 CYS A CA 1
ATOM 761 C C . CYS A 1 94 ? 9.761 5.773 -30.105 1.00 83.19 94 CYS A C 1
ATOM 763 O O . CYS A 1 94 ? 9.989 5.773 -31.321 1.00 83.19 94 CYS A O 1
ATOM 765 N N . GLY A 1 95 ? 8.728 6.404 -29.539 1.00 80.00 95 GLY A N 1
ATOM 766 C CA . GLY A 1 95 ? 7.629 7.062 -30.242 1.00 80.00 95 GLY A CA 1
ATOM 767 C C . GLY A 1 95 ? 8.042 8.129 -31.266 1.00 80.00 95 GLY A C 1
ATOM 768 O O . GLY A 1 95 ? 9.223 8.376 -31.509 1.00 80.00 95 GLY A O 1
ATOM 769 N N . PRO A 1 96 ? 7.057 8.777 -31.908 1.00 83.81 96 PRO A N 1
ATOM 770 C CA . PRO A 1 96 ? 7.337 9.642 -33.038 1.00 83.81 96 PRO A CA 1
ATOM 771 C C . PRO A 1 96 ? 8.128 10.881 -32.617 1.00 83.81 96 PRO A C 1
ATOM 773 O O . PRO A 1 96 ? 7.634 11.733 -31.882 1.00 83.81 96 PRO A O 1
ATOM 776 N N . VAL A 1 97 ? 9.341 10.997 -33.139 1.00 83.62 97 VAL A N 1
ATOM 777 C CA . VAL A 1 97 ? 10.209 12.163 -33.007 1.00 83.62 97 VAL A CA 1
ATOM 778 C C . VAL A 1 97 ? 10.175 12.968 -34.298 1.00 83.62 97 VAL A C 1
ATOM 780 O O . VAL A 1 97 ? 10.239 12.422 -35.399 1.00 83.62 97 VAL A O 1
ATOM 783 N N . MET A 1 98 ? 10.062 14.288 -34.173 1.00 83.25 98 MET A N 1
ATOM 784 C CA . MET A 1 98 ? 10.088 15.188 -35.323 1.00 83.25 98 MET A CA 1
ATOM 785 C C . MET A 1 98 ? 11.542 15.516 -35.664 1.00 83.25 98 MET A C 1
ATOM 787 O O . MET A 1 98 ? 12.188 16.304 -34.974 1.00 83.25 98 MET A O 1
ATOM 791 N N . VAL A 1 99 ? 12.066 14.911 -36.726 1.00 80.75 99 VAL A N 1
ATOM 792 C CA . VAL A 1 99 ? 13.447 15.117 -37.170 1.00 80.75 99 VAL A CA 1
ATOM 793 C C . VAL A 1 99 ? 13.477 16.236 -38.205 1.00 80.75 99 VAL A C 1
ATOM 795 O O . VAL A 1 99 ? 12.832 16.165 -39.254 1.00 80.75 99 VAL A O 1
ATOM 798 N N . ARG A 1 100 ? 14.240 17.293 -37.913 1.00 77.12 100 ARG A N 1
ATOM 799 C CA . ARG A 1 100 ? 14.527 18.372 -38.863 1.00 77.12 100 ARG A CA 1
ATOM 800 C C . ARG A 1 100 ? 15.815 18.041 -39.603 1.00 77.12 100 ARG A C 1
ATOM 802 O O . ARG A 1 100 ? 16.840 17.802 -38.975 1.00 77.12 100 ARG A O 1
ATOM 809 N N . SER A 1 101 ? 15.773 18.061 -40.931 1.00 70.62 101 SER A N 1
ATOM 810 C CA . SER A 1 101 ? 17.003 18.101 -41.723 1.00 70.62 101 SER A CA 1
ATOM 811 C C . SER A 1 101 ? 17.621 19.499 -41.600 1.00 70.62 101 SER A C 1
ATOM 813 O O . SER A 1 101 ? 16.885 20.485 -41.568 1.00 70.62 101 SER A O 1
ATOM 815 N N . GLY A 1 102 ? 18.952 19.606 -41.521 1.00 68.19 102 GLY A N 1
ATOM 816 C CA . GLY A 1 102 ? 19.678 20.883 -41.379 1.00 68.19 102 GLY A CA 1
ATOM 817 C C . GLY A 1 102 ? 19.530 21.849 -42.566 1.00 68.19 102 GLY A C 1
ATOM 818 O O . GLY A 1 102 ? 20.056 22.958 -42.540 1.00 68.19 102 GLY A O 1
ATOM 819 N N . LEU A 1 103 ? 18.801 21.444 -43.607 1.00 73.12 103 LEU A N 1
ATOM 820 C CA . LEU A 1 103 ? 18.477 22.250 -44.777 1.00 73.12 103 LEU A CA 1
ATOM 821 C C . LEU A 1 103 ? 17.325 23.224 -44.474 1.00 73.12 103 LEU A C 1
ATOM 823 O O . LEU A 1 103 ? 16.272 22.860 -43.943 1.00 73.12 103 LEU A O 1
ATOM 827 N N . ARG A 1 104 ? 17.511 24.494 -44.847 1.00 63.84 104 ARG A N 1
ATOM 828 C CA . ARG A 1 104 ? 16.514 25.559 -44.664 1.00 63.84 104 ARG A CA 1
ATOM 829 C C . ARG A 1 104 ? 15.250 25.232 -45.486 1.00 63.84 104 ARG A C 1
ATOM 831 O O . ARG A 1 104 ? 15.362 24.904 -46.660 1.00 63.84 104 ARG A O 1
ATOM 838 N N . LYS A 1 105 ? 14.060 25.371 -44.879 1.00 66.62 105 LYS A N 1
ATOM 839 C CA . LYS A 1 105 ? 12.711 25.121 -45.460 1.00 66.62 105 LYS A CA 1
ATOM 840 C C . LYS A 1 105 ? 12.251 23.655 -45.623 1.00 66.62 105 LYS A C 1
ATOM 842 O O . LYS A 1 105 ? 11.234 23.429 -46.271 1.00 66.62 105 LYS A O 1
ATOM 847 N N . VAL A 1 106 ? 12.903 22.664 -45.011 1.00 73.06 106 VAL A N 1
ATOM 848 C CA . VAL A 1 106 ? 12.380 21.280 -45.002 1.00 73.06 106 VAL A CA 1
ATOM 849 C C . VAL A 1 106 ? 11.368 21.091 -43.866 1.00 73.06 106 VAL A C 1
ATOM 851 O O . VAL A 1 106 ? 11.649 21.436 -42.715 1.00 73.06 106 VAL A O 1
ATOM 854 N N . THR A 1 107 ? 10.189 20.545 -44.180 1.00 75.62 107 THR A N 1
ATOM 855 C CA . THR A 1 107 ? 9.182 20.180 -43.174 1.00 75.62 107 THR A CA 1
ATOM 856 C C . THR A 1 107 ? 9.726 19.074 -42.266 1.00 75.62 107 THR A C 1
ATOM 858 O O . THR A 1 107 ? 10.353 18.129 -42.755 1.00 75.62 107 THR A O 1
ATOM 861 N N . PRO A 1 108 ? 9.543 19.180 -40.937 1.00 75.31 108 PRO A N 1
ATOM 862 C CA . PRO A 1 108 ? 10.032 18.164 -40.018 1.00 75.31 108 PRO A CA 1
ATOM 863 C C . PRO A 1 108 ? 9.352 16.824 -40.322 1.00 75.31 108 PRO A C 1
ATOM 865 O O . PRO A 1 108 ? 8.132 16.757 -40.474 1.00 75.31 108 PRO A O 1
ATOM 868 N N . LEU A 1 109 ? 10.150 15.762 -40.419 1.00 81.31 109 LEU A N 1
ATOM 869 C CA . LEU A 1 109 ? 9.662 14.418 -40.709 1.00 81.31 109 LEU A CA 1
ATOM 870 C C . LEU A 1 109 ? 9.353 13.695 -39.403 1.00 81.31 109 LEU A C 1
ATOM 872 O O . LEU A 1 109 ? 10.138 13.738 -38.457 1.00 81.31 109 LEU A O 1
ATOM 876 N N . LYS A 1 110 ? 8.207 13.016 -39.366 1.00 82.12 110 LYS A N 1
ATOM 877 C CA . LYS A 1 110 ? 7.856 12.119 -38.270 1.00 82.12 110 LYS A CA 1
ATOM 878 C C . LYS A 1 110 ? 8.675 10.837 -38.416 1.00 82.12 110 LYS A C 1
ATOM 880 O O . LYS A 1 110 ? 8.442 10.055 -39.335 1.00 82.12 110 LYS A O 1
ATOM 885 N N . SER A 1 111 ? 9.623 10.631 -37.516 1.00 81.94 111 SER A N 1
ATOM 886 C CA . SER A 1 111 ? 10.514 9.472 -37.503 1.00 81.94 111 SER A CA 1
ATOM 887 C C . SER A 1 111 ? 10.341 8.686 -36.209 1.00 81.94 111 SER A C 1
ATOM 889 O O . SER A 1 111 ? 9.874 9.223 -35.211 1.00 81.94 111 SER A O 1
ATOM 891 N N . TYR A 1 112 ? 10.716 7.412 -36.219 1.00 85.06 112 TYR A N 1
ATOM 892 C CA . TYR A 1 112 ? 10.717 6.563 -35.030 1.00 85.06 112 TYR A CA 1
ATOM 893 C C . TYR A 1 112 ? 12.151 6.121 -34.749 1.00 85.06 112 TYR A C 1
ATOM 895 O O . TYR A 1 112 ? 12.927 5.853 -35.673 1.00 85.06 112 TYR A O 1
ATOM 903 N N . VAL A 1 113 ? 12.522 6.049 -33.475 1.00 84.62 113 VAL A N 1
ATOM 904 C CA . VAL A 1 113 ? 13.849 5.561 -33.087 1.00 84.62 113 VAL A CA 1
ATOM 905 C C . VAL A 1 113 ? 13.732 4.078 -32.779 1.00 84.62 113 VAL A C 1
ATOM 907 O O . VAL A 1 113 ? 12.956 3.694 -31.911 1.00 84.62 113 VAL A O 1
ATOM 910 N N . CYS A 1 114 ? 14.499 3.256 -33.493 1.00 86.38 114 CYS A N 1
ATOM 911 C CA . CYS A 1 114 ? 14.583 1.819 -33.256 1.00 86.38 114 CYS A CA 1
ATOM 912 C C . CYS A 1 114 ? 15.846 1.533 -32.443 1.00 86.38 114 CYS A C 1
ATOM 914 O O . CYS A 1 114 ? 16.963 1.823 -32.884 1.00 86.38 114 CYS A O 1
ATOM 916 N N . VAL A 1 115 ? 15.681 0.961 -31.259 1.00 84.12 115 VAL A N 1
ATOM 917 C CA . VAL A 1 115 ? 16.784 0.564 -30.386 1.00 84.12 115 VAL A CA 1
ATOM 918 C C . VAL A 1 115 ? 16.965 -0.941 -30.502 1.00 84.12 115 VAL A C 1
ATOM 920 O O . VAL A 1 115 ? 16.058 -1.709 -30.190 1.00 84.12 115 VAL A O 1
ATOM 923 N N . PHE A 1 116 ? 18.146 -1.363 -30.945 1.00 83.00 116 PHE A N 1
ATOM 924 C CA . PHE A 1 116 ? 18.524 -2.768 -31.019 1.00 83.00 116 PHE A CA 1
ATOM 925 C C . PHE A 1 116 ? 19.416 -3.111 -29.826 1.00 83.00 116 PHE A C 1
ATOM 927 O O . PHE A 1 116 ? 20.485 -2.523 -29.633 1.00 83.00 116 PHE A O 1
ATOM 934 N N . ILE A 1 117 ? 18.975 -4.077 -29.023 1.00 79.19 117 ILE A N 1
ATOM 935 C CA . ILE A 1 117 ? 19.655 -4.499 -27.795 1.00 79.19 117 ILE A CA 1
ATOM 936 C C . ILE A 1 117 ? 20.043 -5.967 -27.928 1.00 79.19 117 ILE A C 1
ATOM 938 O O . ILE A 1 117 ? 19.201 -6.819 -28.200 1.00 79.19 117 ILE A O 1
ATOM 942 N N . CYS A 1 118 ? 21.314 -6.288 -27.694 1.00 78.62 118 CYS A N 1
ATOM 943 C CA . CYS A 1 118 ? 21.767 -7.673 -27.605 1.00 78.62 118 CYS A CA 1
ATOM 944 C C . CYS A 1 118 ? 21.266 -8.310 -26.294 1.00 78.62 118 CYS A C 1
ATOM 946 O O . CYS A 1 118 ? 21.650 -7.889 -25.205 1.00 78.62 118 CYS A O 1
ATOM 948 N N . LEU A 1 119 ? 20.432 -9.351 -26.393 1.00 75.50 119 LEU A N 1
ATOM 949 C CA . LEU A 1 119 ? 19.829 -10.035 -25.236 1.00 75.50 119 LEU A CA 1
ATOM 950 C C . LEU A 1 119 ? 20.790 -11.007 -24.536 1.00 75.50 119 LEU A C 1
ATOM 952 O O . LEU A 1 119 ? 20.486 -11.518 -23.464 1.00 75.50 119 LEU A O 1
ATOM 956 N N . VAL A 1 120 ? 21.955 -11.251 -25.135 1.00 69.81 120 VAL A N 1
ATOM 957 C CA . VAL A 1 120 ? 22.985 -12.170 -24.628 1.00 69.81 120 VAL A CA 1
ATOM 958 C C . VAL A 1 120 ? 23.888 -11.495 -23.580 1.00 69.81 120 VAL A C 1
ATOM 960 O O . VAL A 1 120 ? 24.500 -12.168 -22.754 1.00 69.81 120 VAL A O 1
ATOM 963 N N . THR A 1 121 ? 23.959 -10.158 -23.569 1.00 59.47 121 THR A N 1
ATOM 964 C CA . THR A 1 121 ? 24.957 -9.391 -22.800 1.00 59.47 121 THR A CA 1
ATOM 965 C C . THR A 1 121 ? 24.671 -9.304 -21.296 1.00 59.47 121 THR A C 1
ATOM 967 O O . THR A 1 121 ? 25.547 -8.921 -20.528 1.00 59.47 121 THR A O 1
ATOM 970 N N . ILE A 1 122 ? 23.493 -9.729 -20.834 1.00 58.00 122 ILE A N 1
ATOM 971 C CA . ILE A 1 122 ? 23.114 -9.674 -19.409 1.00 58.00 122 ILE A CA 1
ATOM 972 C C . ILE A 1 122 ? 24.069 -10.522 -18.530 1.00 58.00 122 ILE A C 1
ATOM 974 O O . ILE A 1 122 ? 24.201 -10.263 -17.338 1.00 58.00 122 ILE A O 1
ATOM 978 N N . TYR A 1 123 ? 24.812 -11.466 -19.125 1.00 51.56 123 TYR A N 1
ATOM 979 C CA . TYR A 1 123 ? 25.816 -12.300 -18.446 1.00 51.56 123 TYR A CA 1
ATOM 980 C C . TYR A 1 123 ? 27.284 -11.937 -18.754 1.00 51.56 123 TYR A C 1
ATOM 982 O O . TYR A 1 123 ? 28.185 -12.618 -18.268 1.00 51.56 123 TYR A O 1
ATOM 990 N N . ASN A 1 124 ? 27.570 -10.902 -19.557 1.00 46.94 124 ASN A N 1
ATOM 991 C CA . ASN A 1 124 ? 28.947 -10.521 -19.901 1.00 46.94 124 ASN A CA 1
ATOM 992 C C . ASN A 1 124 ? 29.142 -8.998 -19.821 1.00 46.94 124 ASN A C 1
ATOM 994 O O . ASN A 1 124 ? 28.861 -8.253 -20.757 1.00 46.94 124 ASN A O 1
ATOM 998 N N . ILE A 1 125 ? 29.644 -8.554 -18.669 1.00 52.31 125 ILE A N 1
ATOM 999 C CA . ILE A 1 125 ? 29.770 -7.154 -18.222 1.00 52.31 125 ILE A CA 1
ATOM 1000 C C . ILE A 1 125 ? 30.682 -6.269 -19.099 1.00 52.31 125 ILE A C 1
ATOM 1002 O O . ILE A 1 125 ? 30.723 -5.060 -18.898 1.00 52.31 125 ILE A O 1
ATOM 1006 N N . ASN A 1 126 ? 31.402 -6.835 -20.076 1.00 50.62 126 ASN A N 1
ATOM 1007 C CA . ASN A 1 126 ? 32.470 -6.131 -20.795 1.00 50.62 126 ASN A CA 1
ATOM 1008 C C . ASN A 1 126 ? 32.107 -5.616 -22.202 1.00 50.62 126 ASN A C 1
ATOM 1010 O O . ASN A 1 126 ? 32.928 -4.934 -22.806 1.00 50.62 126 ASN A O 1
ATOM 1014 N N . THR A 1 127 ? 30.916 -5.890 -22.760 1.00 49.31 127 THR A N 1
ATOM 1015 C CA . THR A 1 127 ? 30.562 -5.419 -24.125 1.00 49.31 127 THR A CA 1
ATOM 1016 C C . THR A 1 127 ? 29.061 -5.168 -24.356 1.00 49.31 127 THR A C 1
ATOM 1018 O O . THR A 1 127 ? 28.408 -5.813 -25.179 1.00 49.31 127 THR A O 1
ATOM 1021 N N . SER A 1 128 ? 28.492 -4.157 -23.699 1.00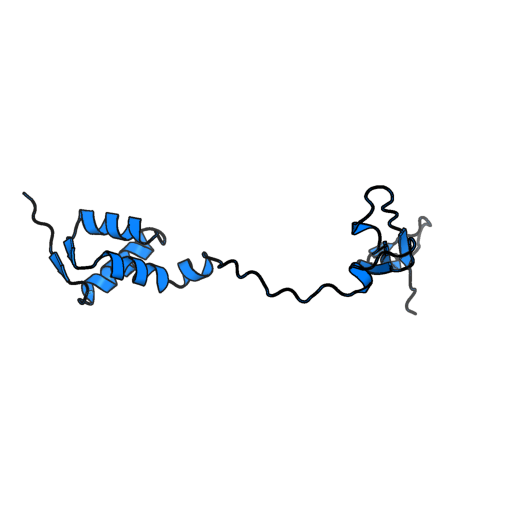 48.72 128 SER A N 1
ATOM 1022 C CA . SER A 1 128 ? 27.141 -3.647 -24.007 1.00 48.72 128 SER A CA 1
ATOM 1023 C C . SER A 1 128 ? 27.152 -2.730 -25.230 1.00 48.72 128 SER A C 1
ATOM 1025 O O . SER A 1 128 ? 27.033 -1.514 -25.119 1.00 48.72 128 SER A O 1
ATOM 1027 N N . ARG A 1 129 ? 27.309 -3.303 -26.427 1.00 55.16 129 ARG A N 1
ATOM 1028 C CA . ARG A 1 129 ? 27.104 -2.561 -27.679 1.00 55.16 129 ARG A CA 1
ATOM 1029 C C . ARG A 1 129 ? 25.603 -2.453 -27.960 1.00 55.16 129 ARG A C 1
ATOM 1031 O O . ARG A 1 129 ? 25.002 -3.381 -28.495 1.00 55.16 129 ARG A O 1
ATOM 1038 N N . VAL A 1 130 ? 25.006 -1.329 -27.569 1.00 58.06 130 VAL A N 1
ATOM 1039 C CA . VAL A 1 130 ? 23.665 -0.920 -28.012 1.00 58.06 130 VAL A CA 1
ATOM 1040 C C . VAL A 1 130 ? 23.806 -0.285 -29.392 1.00 58.06 130 VAL A C 1
ATOM 1042 O O . VAL A 1 130 ? 24.616 0.623 -29.574 1.00 58.06 130 VAL A O 1
ATOM 1045 N N . SER A 1 131 ? 23.031 -0.755 -30.366 1.00 58.72 131 SER A N 1
ATOM 1046 C CA . SER A 1 131 ? 22.973 -0.142 -31.694 1.00 58.72 131 SER A CA 1
ATOM 1047 C C . SER A 1 131 ? 21.658 0.621 -31.821 1.00 58.72 131 SER A C 1
ATOM 1049 O O . SER A 1 131 ? 20.581 0.036 -31.738 1.00 58.72 131 SER A O 1
ATOM 1051 N N . VAL A 1 132 ? 21.739 1.940 -32.000 1.00 59.28 132 VAL A N 1
ATOM 1052 C CA . VAL A 1 132 ? 20.568 2.804 -32.210 1.00 59.28 132 VAL A CA 1
ATOM 1053 C C . VAL A 1 132 ? 20.465 3.116 -33.696 1.00 59.28 132 VAL A C 1
ATOM 1055 O O . VAL A 1 132 ? 21.410 3.638 -34.285 1.00 59.28 132 VAL A O 1
ATOM 1058 N N . VAL A 1 133 ? 19.319 2.808 -34.302 1.00 63.81 133 VAL A N 1
ATOM 1059 C CA . VAL A 1 133 ? 19.030 3.127 -35.704 1.00 63.81 133 VAL A CA 1
ATOM 1060 C C . VAL A 1 133 ? 17.818 4.050 -35.749 1.00 63.81 133 VAL A C 1
ATOM 1062 O O . VAL A 1 133 ? 16.742 3.721 -35.252 1.00 63.81 133 VAL A O 1
ATOM 1065 N N . ILE A 1 134 ? 17.974 5.223 -36.362 1.00 60.19 134 ILE A N 1
ATOM 1066 C CA . ILE A 1 134 ? 16.854 6.140 -36.592 1.00 60.19 134 ILE A CA 1
ATOM 1067 C C . ILE A 1 134 ? 16.169 5.721 -37.892 1.00 60.19 134 ILE A C 1
ATOM 1069 O O . ILE A 1 134 ? 16.766 5.802 -38.965 1.00 60.19 134 ILE A O 1
ATOM 1073 N N . VAL A 1 135 ? 14.908 5.296 -37.806 1.00 63.19 135 VAL A N 1
ATOM 1074 C CA . VAL A 1 135 ? 14.114 4.913 -38.976 1.00 63.19 135 VAL A CA 1
ATOM 1075 C C . VAL A 1 135 ? 13.152 6.049 -39.305 1.00 63.19 135 VAL A C 1
ATOM 1077 O O . VAL A 1 135 ? 12.203 6.341 -38.577 1.00 63.19 135 VAL A O 1
ATOM 1080 N N . SER A 1 136 ? 13.399 6.704 -40.436 1.00 57.44 136 SER A N 1
ATOM 1081 C CA . SER A 1 136 ? 12.509 7.732 -40.976 1.00 57.44 136 SER A CA 1
ATOM 1082 C C . SER A 1 136 ? 11.651 7.106 -42.072 1.00 57.44 136 SER A C 1
ATOM 1084 O O . SER A 1 136 ? 12.125 6.901 -43.186 1.00 57.44 136 SER A O 1
ATOM 1086 N N . ARG A 1 137 ? 10.391 6.774 -41.770 1.00 52.38 137 ARG A N 1
ATOM 1087 C CA . ARG A 1 137 ? 9.416 6.390 -42.802 1.00 52.38 137 ARG A CA 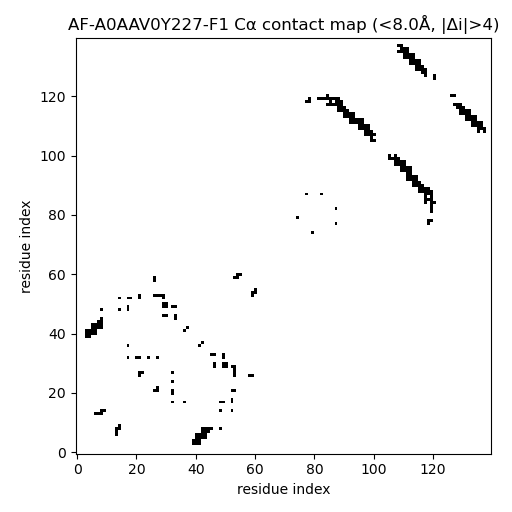1
ATOM 1088 C C . ARG A 1 137 ? 8.665 7.643 -43.250 1.00 52.38 137 ARG A C 1
ATOM 1090 O O . ARG A 1 137 ? 7.898 8.204 -42.474 1.00 52.38 137 ARG A O 1
ATOM 1097 N N . ARG A 1 138 ? 8.839 8.057 -44.511 1.00 50.59 138 ARG A N 1
ATOM 1098 C CA . ARG A 1 138 ? 7.826 8.874 -45.199 1.00 50.59 138 ARG A CA 1
ATOM 1099 C C . ARG A 1 138 ? 6.625 7.962 -45.428 1.00 50.59 138 ARG A C 1
ATOM 1101 O O . ARG A 1 138 ? 6.648 7.147 -46.343 1.00 50.59 138 ARG A O 1
ATOM 1108 N N . PHE A 1 139 ? 5.627 8.038 -44.557 1.00 46.44 139 PHE A N 1
ATOM 1109 C CA . PHE A 1 139 ? 4.303 7.544 -44.914 1.00 46.44 139 PHE A CA 1
ATOM 1110 C C . PHE A 1 139 ? 3.755 8.525 -45.955 1.00 46.44 139 PHE A C 1
ATOM 1112 O O . PHE A 1 139 ? 3.554 9.697 -45.634 1.00 46.44 139 PHE A O 1
ATOM 1119 N N . HIS A 1 140 ? 3.686 8.065 -47.205 1.00 37.88 140 HIS A N 1
ATOM 1120 C CA . HIS A 1 140 ? 2.948 8.729 -48.276 1.00 37.88 140 HIS A CA 1
ATOM 1121 C C . HIS A 1 140 ? 1.449 8.539 -48.060 1.00 37.88 140 HIS A C 1
ATOM 1123 O O . HIS A 1 140 ? 1.078 7.455 -47.553 1.00 37.88 140 HIS A O 1
#